Protein AF-A0A949ZQ56-F1 (afdb_monomer)

Nearest PDB structures (foldseek):
  4tsk-assembly1_A  TM=2.736E-01  e=5.461E+00  Alicyclobacillus acidocaldarius subsp. acidocaldarius DSM 446

Radius of gyration: 37.21 Å; Cα contacts (8 Å, |Δi|>4): 53; chains: 1; bounding box: 78×55×94 Å

Mean predicted aligned error: 17.86 Å

Secondary structure (DSSP, 8-state):
--HHHHHHHHHHHHHTHHHHHHHHHHHHHHHHHHHHHHHHHTT--HHHHHHHHHHHT--HHHHHHHHHHHHHHHHHHHHHHHHHHHHHHHHTHHHHHHHHHHHHHHHHHHHHHHHHHHHHHTSPPSSTTGGG-----EEETTEEEPPPHHHHHHHHHH-SSSS-----

Structure (mmCIF, N/CA/C/O backbone):
data_AF-A0A949ZQ56-F1
#
_entry.id   AF-A0A949ZQ56-F1
#
loop_
_atom_site.group_PDB
_atom_site.id
_atom_site.type_symbol
_atom_site.label_atom_id
_atom_site.label_alt_id
_atom_site.label_comp_id
_atom_site.label_asym_id
_atom_site.label_entity_id
_atom_site.label_seq_id
_atom_site.pdbx_PDB_ins_code
_atom_site.Cartn_x
_atom_site.Cartn_y
_atom_site.Cartn_z
_atom_site.occupancy
_atom_site.B_iso_or_equiv
_atom_site.auth_seq_id
_atom_site.auth_comp_id
_atom_site.auth_asym_id
_atom_site.auth_atom_id
_atom_site.pdbx_PDB_model_num
ATOM 1 N N . MET A 1 1 ? -2.355 -23.136 5.950 1.00 45.06 1 MET A N 1
ATOM 2 C CA . MET A 1 1 ? -1.895 -22.051 6.847 1.00 45.06 1 MET A CA 1
ATOM 3 C C . MET A 1 1 ? -2.039 -20.750 6.072 1.00 45.06 1 MET A C 1
ATOM 5 O O . MET A 1 1 ? -1.176 -20.422 5.277 1.00 45.06 1 MET A O 1
ATOM 9 N N . ASN A 1 2 ? -3.195 -20.084 6.191 1.00 49.88 2 ASN A N 1
ATOM 10 C CA . ASN A 1 2 ? -3.613 -19.049 5.232 1.00 49.88 2 ASN A CA 1
ATOM 11 C C . ASN A 1 2 ? -3.561 -17.668 5.900 1.00 49.88 2 ASN A C 1
ATOM 13 O O . ASN A 1 2 ? -4.572 -17.097 6.308 1.00 49.88 2 ASN A O 1
ATOM 17 N N . THR A 1 3 ? -2.344 -17.147 6.028 1.00 64.44 3 THR A N 1
ATOM 18 C CA . THR A 1 3 ? -2.003 -15.811 6.539 1.00 64.44 3 THR A CA 1
ATOM 19 C C . THR A 1 3 ? -2.817 -14.661 5.910 1.00 64.44 3 THR A C 1
ATOM 21 O O . THR A 1 3 ? -3.297 -13.817 6.673 1.00 64.44 3 THR A O 1
ATOM 24 N N . PRO A 1 4 ? -3.079 -14.622 4.580 1.00 63.38 4 PRO A N 1
ATOM 25 C CA . PRO A 1 4 ? -3.829 -13.515 3.971 1.00 63.38 4 PRO A CA 1
ATOM 26 C C . PRO A 1 4 ? -5.317 -13.515 4.347 1.00 63.38 4 PRO A C 1
ATOM 28 O O . PRO A 1 4 ? -5.883 -12.461 4.626 1.00 63.38 4 PRO A O 1
ATOM 31 N N . ALA A 1 5 ? -5.945 -14.689 4.464 1.00 65.06 5 ALA A N 1
ATOM 32 C CA . ALA A 1 5 ? -7.349 -14.797 4.867 1.00 65.06 5 ALA A CA 1
ATOM 33 C C . ALA A 1 5 ? -7.566 -14.293 6.303 1.00 65.06 5 ALA A C 1
ATOM 35 O O . ALA A 1 5 ? -8.568 -13.647 6.598 1.00 65.06 5 ALA A O 1
ATOM 36 N N . ARG A 1 6 ? -6.597 -14.531 7.198 1.00 62.72 6 ARG A N 1
ATOM 37 C CA . ARG A 1 6 ? -6.638 -14.060 8.590 1.00 62.72 6 ARG A CA 1
ATOM 38 C C . ARG A 1 6 ? -6.481 -12.540 8.683 1.00 62.72 6 ARG A C 1
ATOM 40 O O . ARG A 1 6 ? -7.131 -11.917 9.518 1.00 62.72 6 ARG A O 1
ATOM 47 N N . PHE A 1 7 ? -5.651 -11.953 7.821 1.00 63.88 7 PHE A N 1
ATOM 48 C CA . PHE A 1 7 ? -5.485 -10.504 7.711 1.00 63.88 7 PHE A CA 1
ATOM 49 C C . PHE A 1 7 ? -6.755 -9.835 7.171 1.00 63.88 7 PHE A C 1
ATOM 51 O O . PHE A 1 7 ? -7.287 -8.935 7.814 1.00 63.88 7 PHE A O 1
ATOM 58 N N . LEU A 1 8 ? -7.315 -10.347 6.071 1.00 66.75 8 LEU A N 1
ATOM 59 C CA . LEU A 1 8 ? -8.562 -9.839 5.488 1.00 66.75 8 LEU A CA 1
ATOM 60 C C . LEU A 1 8 ? -9.743 -9.942 6.458 1.00 66.75 8 LEU A C 1
ATOM 62 O O . LEU A 1 8 ? -10.531 -9.007 6.562 1.00 66.75 8 LEU A O 1
ATOM 66 N N . ARG A 1 9 ? -9.840 -11.029 7.235 1.00 65.38 9 ARG A N 1
ATOM 67 C CA . ARG A 1 9 ? -10.881 -11.175 8.264 1.00 65.38 9 ARG A CA 1
ATOM 68 C C . ARG A 1 9 ? -10.723 -10.152 9.389 1.00 65.38 9 ARG A C 1
ATOM 70 O O . ARG A 1 9 ? -11.723 -9.607 9.835 1.00 65.38 9 ARG A O 1
ATOM 77 N N . LYS A 1 10 ? -9.488 -9.861 9.817 1.00 60.12 10 LYS A N 1
ATOM 78 C CA . LYS A 1 10 ? -9.195 -8.815 10.815 1.00 60.12 10 LYS A CA 1
ATOM 79 C C . LYS A 1 10 ? -9.537 -7.417 10.295 1.00 60.12 10 LYS A C 1
ATOM 81 O O . LYS A 1 10 ? -10.134 -6.641 11.031 1.00 60.12 10 LYS A O 1
ATOM 86 N N . VAL A 1 11 ? -9.227 -7.125 9.031 1.00 63.81 11 VAL A N 1
ATOM 87 C CA . VAL A 1 11 ? -9.593 -5.859 8.368 1.00 63.81 11 VAL A CA 1
ATOM 88 C C . VAL A 1 11 ? -11.116 -5.732 8.224 1.00 63.81 11 VAL A C 1
ATOM 90 O O . VAL A 1 11 ? -11.682 -4.686 8.527 1.00 63.81 11 VAL A O 1
ATOM 93 N N . ALA A 1 12 ? -11.805 -6.809 7.839 1.00 65.19 12 ALA A N 1
ATOM 94 C CA . ALA A 1 12 ? -13.262 -6.833 7.728 1.00 65.19 12 ALA A CA 1
ATOM 95 C C . ALA A 1 12 ? -13.968 -6.715 9.092 1.00 65.19 12 ALA A C 1
ATOM 97 O O . ALA A 1 12 ? -14.998 -6.052 9.190 1.00 65.19 12 ALA A O 1
ATOM 98 N N . LEU A 1 13 ? -13.413 -7.321 10.147 1.00 60.53 13 LEU A N 1
ATOM 99 C CA . LEU A 1 13 ? -13.884 -7.163 11.528 1.00 60.53 13 LEU A CA 1
ATOM 100 C C . LEU A 1 13 ? -13.684 -5.731 12.034 1.00 60.53 13 LEU A C 1
ATOM 102 O O . LEU A 1 13 ? -14.586 -5.191 12.667 1.00 60.53 13 LEU A O 1
ATOM 106 N N . ALA A 1 14 ? -12.564 -5.087 11.691 1.00 59.53 14 ALA A N 1
ATOM 107 C CA . ALA A 1 14 ? -12.337 -3.677 12.004 1.00 59.53 14 ALA A CA 1
ATOM 108 C C . ALA A 1 14 ? -13.383 -2.765 11.332 1.00 59.53 14 ALA A C 1
ATOM 110 O O . ALA A 1 14 ? -13.896 -1.848 11.967 1.00 59.53 14 ALA A O 1
ATOM 111 N N . PHE A 1 15 ? -13.789 -3.075 10.096 1.00 57.69 15 PHE A N 1
ATOM 112 C CA . PHE A 1 15 ? -14.872 -2.369 9.395 1.00 57.69 15 PHE A CA 1
ATOM 113 C C . PHE A 1 15 ? -16.284 -2.680 9.926 1.00 57.69 15 PHE A C 1
ATOM 115 O O . PHE A 1 15 ? -17.200 -1.886 9.727 1.00 57.69 15 PHE A O 1
ATOM 122 N N . ARG A 1 16 ? -16.487 -3.811 10.616 1.00 62.06 16 ARG A N 1
ATOM 123 C CA . ARG A 1 16 ? -17.774 -4.209 11.222 1.00 62.06 16 ARG A CA 1
ATOM 124 C C . ARG A 1 16 ? -17.871 -3.899 12.716 1.00 62.06 16 ARG A C 1
ATOM 126 O O . ARG A 1 16 ? -18.799 -4.378 13.360 1.00 62.06 16 ARG A O 1
ATOM 133 N N . ARG A 1 17 ? -16.968 -3.083 13.272 1.00 62.00 17 ARG A N 1
ATOM 134 C CA . ARG A 1 17 ? -16.929 -2.762 14.709 1.00 62.00 17 ARG A CA 1
ATOM 135 C C . ARG A 1 17 ? -18.266 -2.239 15.238 1.00 62.00 17 ARG A C 1
ATOM 137 O O . ARG A 1 17 ? -18.691 -2.689 16.290 1.00 62.00 17 ARG A O 1
ATOM 144 N N . ASN A 1 18 ? -18.961 -1.377 14.493 1.00 60.88 18 ASN A N 1
ATOM 145 C CA . ASN A 1 18 ? -20.277 -0.879 14.914 1.00 60.88 18 ASN A CA 1
ATOM 146 C C . ASN A 1 18 ? -21.324 -1.995 15.025 1.00 60.88 18 ASN A C 1
ATOM 148 O O . ASN A 1 18 ? -22.098 -2.015 15.971 1.00 60.88 18 ASN A O 1
ATOM 152 N N . ARG A 1 19 ? -21.305 -2.945 14.086 1.00 65.31 19 ARG A N 1
ATOM 153 C CA . ARG A 1 19 ? -22.235 -4.075 14.075 1.00 65.31 19 ARG A CA 1
ATOM 154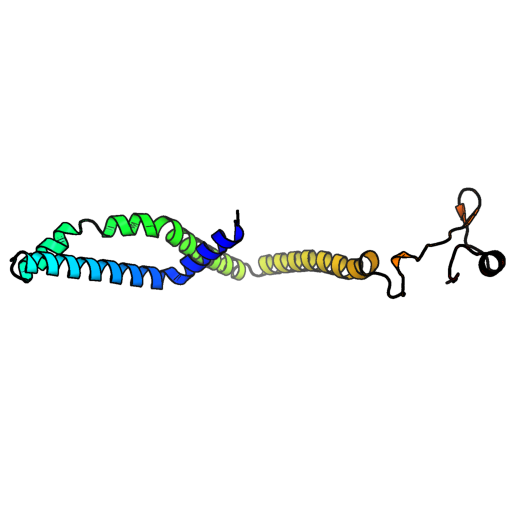 C C . ARG A 1 19 ? -21.905 -5.072 15.182 1.00 65.31 19 ARG A C 1
ATOM 156 O O . ARG A 1 19 ? -22.784 -5.468 15.913 1.00 65.31 19 ARG A O 1
ATOM 163 N N . PHE A 1 20 ? -20.623 -5.366 15.389 1.00 64.69 20 PHE A N 1
ATOM 164 C CA . PHE A 1 20 ? -20.171 -6.238 16.475 1.00 64.69 20 PHE A CA 1
ATOM 165 C C . PHE A 1 20 ? -20.459 -5.661 17.871 1.00 64.69 20 PHE A C 1
ATOM 167 O O . PHE A 1 20 ? -20.769 -6.409 18.788 1.00 64.69 20 PHE A O 1
ATOM 174 N N . GLN A 1 21 ? -20.367 -4.335 18.045 1.00 66.62 21 GLN A N 1
ATOM 175 C CA . GLN A 1 21 ? -20.766 -3.678 19.296 1.00 66.62 21 GLN A CA 1
ATOM 176 C C . GLN A 1 21 ? -22.275 -3.776 19.529 1.00 66.62 21 GLN A C 1
ATOM 178 O O . GLN A 1 21 ? -22.680 -4.046 20.652 1.00 66.62 21 GLN A O 1
ATOM 183 N N . GLN A 1 22 ? -23.077 -3.589 18.477 1.00 71.06 22 GLN A N 1
ATOM 184 C CA . GLN A 1 22 ? -24.530 -3.751 18.542 1.00 71.06 22 GLN A CA 1
ATOM 185 C C . GLN A 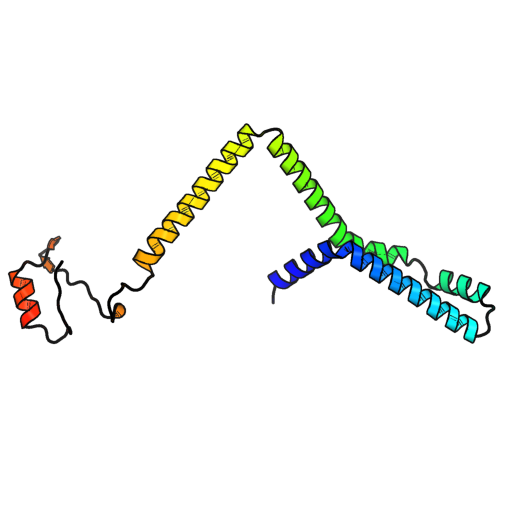1 22 ? -24.922 -5.199 18.850 1.00 71.06 22 GLN A C 1
ATOM 187 O O . GLN A 1 22 ? -25.698 -5.411 19.772 1.00 71.06 22 GLN A O 1
ATOM 192 N N . ASP A 1 23 ? -24.317 -6.170 18.162 1.00 73.00 23 ASP A N 1
ATOM 193 C CA . ASP A 1 23 ? -24.570 -7.599 18.369 1.00 73.00 23 ASP A CA 1
ATOM 194 C C . ASP A 1 23 ? -24.222 -8.019 19.817 1.00 73.00 23 ASP A C 1
ATOM 196 O O . ASP A 1 23 ? -24.990 -8.724 20.463 1.00 73.00 23 ASP A O 1
ATOM 200 N N . LEU A 1 24 ? -23.099 -7.534 20.370 1.00 71.94 24 LEU A N 1
ATOM 201 C CA . LEU A 1 24 ? -22.711 -7.782 21.768 1.00 71.94 24 LEU A CA 1
ATOM 202 C C . LEU A 1 24 ? -23.659 -7.127 22.779 1.00 71.94 24 LEU A C 1
ATOM 204 O O . LEU A 1 24 ? -23.932 -7.707 23.828 1.00 71.94 24 LEU A O 1
ATOM 208 N N . ASP A 1 25 ? -24.118 -5.904 22.507 1.00 77.50 25 ASP A N 1
ATOM 209 C CA . ASP A 1 25 ? -25.080 -5.219 23.373 1.00 77.50 25 ASP A CA 1
ATOM 210 C C . ASP A 1 25 ? -26.437 -5.933 23.374 1.00 77.50 25 ASP A C 1
ATOM 212 O O . ASP A 1 25 ? -27.038 -6.087 24.440 1.00 77.50 25 ASP A O 1
ATOM 216 N N . GLU A 1 26 ? -26.875 -6.427 22.214 1.00 81.12 26 GLU A N 1
ATOM 217 C CA . GLU A 1 26 ? -28.058 -7.280 22.075 1.00 81.12 26 GLU A CA 1
ATOM 218 C C . GLU A 1 26 ? -27.903 -8.595 22.843 1.00 81.12 26 GLU A C 1
ATOM 220 O O . GLU A 1 26 ? -28.772 -8.947 23.639 1.00 81.12 26 GLU A O 1
ATOM 225 N N . GLU A 1 27 ? -26.783 -9.298 22.674 1.00 80.69 27 GLU A N 1
ATOM 226 C CA . GLU A 1 27 ? -26.533 -10.580 23.338 1.00 80.69 27 GLU A CA 1
ATOM 227 C C . GLU A 1 27 ? -26.473 -10.430 24.867 1.00 80.69 27 GLU A C 1
ATOM 229 O O . GLU A 1 27 ? -27.061 -11.226 25.603 1.00 80.69 27 GLU A O 1
ATOM 234 N N . MET A 1 28 ? -25.842 -9.361 25.368 1.00 78.25 28 MET A N 1
ATOM 235 C CA . MET A 1 28 ? -25.825 -9.041 26.800 1.00 78.25 28 MET A CA 1
ATOM 236 C C . MET A 1 28 ? -27.210 -8.666 27.346 1.00 78.25 28 MET A C 1
ATOM 238 O O . MET A 1 28 ? -27.501 -8.953 28.509 1.00 78.25 28 MET A O 1
ATOM 242 N N . ALA A 1 29 ? -28.047 -7.990 26.554 1.00 83.50 29 ALA A N 1
ATOM 243 C CA . ALA A 1 29 ? -29.414 -7.660 26.949 1.00 83.50 29 ALA A CA 1
ATOM 244 C C . ALA A 1 29 ? -30.281 -8.924 27.039 1.00 83.50 29 ALA A C 1
ATOM 246 O O . ALA A 1 29 ? -30.938 -9.136 28.058 1.00 83.50 29 ALA A O 1
ATOM 247 N N . LEU A 1 30 ? -30.189 -9.795 26.031 1.00 83.62 30 LEU A N 1
ATOM 248 C CA . LEU A 1 30 ? -30.920 -11.058 25.965 1.00 83.62 30 LEU A CA 1
ATOM 249 C C . LEU A 1 30 ? -30.569 -11.978 27.141 1.00 83.62 30 LEU A C 1
ATOM 251 O O . LEU A 1 30 ? -31.447 -12.536 27.795 1.00 83.62 30 LEU A O 1
ATOM 255 N N . HIS A 1 31 ? -29.282 -12.087 27.468 1.00 80.19 31 HIS A N 1
ATOM 256 C CA . HIS A 1 31 ? -28.837 -12.902 28.591 1.00 80.19 31 HIS A CA 1
ATOM 257 C C . HIS A 1 31 ? -29.379 -12.416 29.945 1.00 80.19 31 HIS A C 1
ATOM 259 O O . HIS A 1 31 ? -29.719 -13.235 30.795 1.00 80.19 31 HIS A O 1
ATOM 265 N N . ARG A 1 32 ? -29.486 -11.096 30.157 1.00 81.44 32 ARG A N 1
ATOM 266 C CA . ARG A 1 32 ? -30.070 -10.542 31.392 1.00 81.44 32 ARG A CA 1
ATOM 267 C C . ARG A 1 32 ? -31.559 -10.826 31.504 1.00 81.44 32 ARG A C 1
ATOM 269 O O . ARG A 1 32 ? -32.044 -11.054 32.608 1.00 81.44 32 ARG A O 1
ATOM 276 N N . GLU A 1 33 ? -32.268 -10.774 30.384 1.00 86.31 33 GLU A N 1
ATOM 277 C CA . GLU A 1 33 ? -33.701 -11.048 30.331 1.00 86.31 33 GLU A CA 1
ATOM 278 C C . GLU A 1 33 ? -33.994 -12.521 30.627 1.00 86.31 33 GLU A C 1
ATOM 280 O O . GLU A 1 33 ? -34.852 -12.817 31.457 1.00 86.31 33 GLU A O 1
ATOM 285 N N . LEU A 1 34 ? -33.208 -13.436 30.052 1.00 85.19 34 LEU A N 1
ATOM 286 C CA . LEU A 1 34 ? -33.305 -14.869 30.333 1.00 85.19 34 LEU A CA 1
ATOM 287 C C . LEU A 1 34 ? -33.042 -15.182 31.812 1.00 85.19 34 LEU A C 1
ATOM 289 O O . LEU A 1 34 ? -33.860 -15.842 32.445 1.00 85.19 34 LEU A O 1
ATOM 293 N N . SER A 1 35 ? -31.965 -14.645 32.394 1.00 84.06 35 SER A N 1
ATOM 294 C CA . SER A 1 35 ? -31.667 -14.849 33.820 1.00 84.06 35 SER A CA 1
ATOM 295 C C . SER A 1 35 ? -32.716 -14.229 34.748 1.00 84.06 35 SER A C 1
ATOM 297 O O . SER A 1 35 ? -32.984 -14.766 35.819 1.00 84.06 35 SER A O 1
ATOM 299 N N . ALA A 1 36 ? -33.331 -13.104 34.363 1.00 86.38 36 ALA A N 1
ATOM 300 C CA . ALA A 1 36 ? -34.440 -12.532 35.123 1.00 86.38 36 ALA A CA 1
ATOM 301 C C . ALA A 1 36 ? -35.685 -13.434 35.065 1.00 86.38 36 ALA A C 1
ATOM 303 O O . ALA A 1 36 ? -36.328 -13.629 36.092 1.00 86.38 36 ALA A O 1
ATOM 304 N N . GLY A 1 37 ? -35.990 -14.017 33.902 1.00 86.12 37 GLY A N 1
ATOM 305 C CA . GLY A 1 37 ? -37.097 -14.963 33.742 1.00 86.12 37 GLY A CA 1
ATOM 306 C C . GLY A 1 37 ? -36.900 -16.265 34.524 1.00 86.12 37 GLY A C 1
ATOM 307 O O . GLY A 1 37 ? -37.852 -16.766 35.113 1.00 86.12 37 GLY A O 1
ATOM 308 N N . GLU A 1 38 ? -35.672 -16.785 34.590 1.00 85.19 38 GLU A N 1
ATOM 309 C CA . GLU A 1 38 ? -35.334 -17.950 35.423 1.00 85.19 38 GLU A CA 1
ATOM 310 C C . GLU A 1 38 ? -35.554 -17.661 36.915 1.00 85.19 38 GLU A C 1
ATOM 312 O O . GLU A 1 38 ? -36.201 -18.440 37.607 1.00 85.19 38 GLU A O 1
ATOM 317 N N . LEU A 1 39 ? -35.100 -16.503 37.401 1.00 83.75 39 LEU A N 1
ATOM 318 C CA . LEU A 1 39 ? -35.288 -16.096 38.798 1.00 83.75 39 LEU A CA 1
ATOM 319 C C . LEU A 1 39 ? -36.764 -15.845 39.148 1.00 83.75 39 LEU A C 1
ATOM 321 O O . LEU A 1 39 ? -37.187 -16.117 40.270 1.00 83.75 39 LEU A O 1
ATOM 325 N N . GLU A 1 40 ? -37.548 -15.337 38.197 1.00 88.88 40 GLU A N 1
ATOM 326 C CA . GLU A 1 40 ? -38.998 -15.184 38.344 1.00 88.88 40 GLU A CA 1
ATOM 327 C C . GLU A 1 40 ? -39.708 -16.547 38.376 1.00 88.88 40 GLU A C 1
ATOM 329 O O . GLU A 1 40 ? -40.587 -16.765 39.210 1.00 88.88 40 GLU A O 1
ATOM 334 N N . ALA A 1 41 ? -39.282 -17.498 37.536 1.00 87.00 41 ALA A N 1
ATOM 335 C CA . ALA A 1 41 ? -39.777 -18.875 37.550 1.00 87.00 41 ALA A CA 1
ATOM 336 C C . ALA A 1 41 ? -39.427 -19.614 38.856 1.00 87.00 41 ALA A C 1
ATOM 338 O O . ALA A 1 41 ? -40.232 -20.408 39.344 1.00 87.00 41 ALA A O 1
ATOM 339 N N . ASP A 1 42 ? -38.281 -19.289 39.459 1.00 86.25 42 ASP A N 1
ATOM 340 C CA . ASP A 1 42 ? -37.858 -19.761 40.783 1.00 86.25 42 ASP A CA 1
ATOM 341 C C . ASP A 1 42 ? -38.576 -19.039 41.947 1.00 86.25 42 ASP A C 1
ATOM 343 O O . ASP A 1 42 ? -38.341 -19.341 43.120 1.00 86.25 42 ASP A O 1
ATOM 347 N N . GLY A 1 43 ? -39.496 -18.117 41.639 1.00 83.50 43 GLY A N 1
ATOM 348 C CA . GLY A 1 43 ? -40.428 -17.517 42.593 1.00 83.50 43 GLY A CA 1
ATOM 349 C C . GLY A 1 43 ? -40.034 -16.141 43.131 1.00 83.50 43 GLY A C 1
ATOM 350 O O . GLY A 1 43 ? -40.681 -15.667 44.069 1.00 83.50 43 GLY A O 1
ATOM 351 N N . LEU A 1 44 ? -39.014 -15.475 42.575 1.00 87.00 44 LEU A N 1
ATOM 352 C CA . LEU A 1 44 ? -38.744 -14.070 42.905 1.00 87.00 44 LEU A CA 1
ATOM 353 C C . LEU A 1 44 ? -39.772 -13.142 42.250 1.00 87.00 44 LEU A C 1
ATOM 355 O O . LEU A 1 44 ? -40.200 -13.341 41.115 1.00 87.00 44 LEU A O 1
ATOM 359 N N . ALA A 1 45 ? -40.101 -12.050 42.941 1.00 88.12 45 ALA A N 1
ATOM 360 C CA . ALA A 1 45 ? -40.867 -10.965 42.342 1.00 88.12 45 ALA A CA 1
ATOM 361 C C . ALA A 1 45 ? -40.110 -10.375 41.136 1.00 88.12 45 ALA A C 1
ATOM 363 O O . ALA A 1 45 ? -38.898 -10.163 41.202 1.00 88.12 45 ALA A O 1
ATOM 36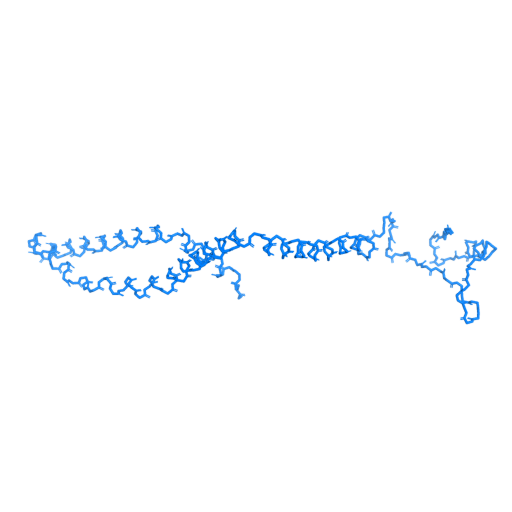4 N N . ALA A 1 46 ? -40.829 -10.053 40.057 1.00 82.88 46 ALA A N 1
ATOM 365 C CA . ALA A 1 46 ? -40.251 -9.614 38.781 1.00 82.88 46 ALA A CA 1
ATOM 366 C C . ALA A 1 46 ? -39.253 -8.440 38.900 1.00 82.88 46 ALA A C 1
ATOM 368 O O . ALA A 1 46 ? -38.266 -8.377 38.164 1.00 82.88 46 ALA A O 1
ATOM 369 N N . GLU A 1 47 ? -39.467 -7.505 39.834 1.00 83.25 47 GLU A N 1
ATOM 370 C CA . GLU A 1 47 ? -38.487 -6.442 40.095 1.00 83.25 47 GLU A CA 1
ATOM 371 C C . GLU A 1 47 ? -37.207 -6.978 40.747 1.00 83.25 47 GLU A C 1
ATOM 373 O O . GLU A 1 47 ? -36.106 -6.680 40.282 1.00 83.25 47 GLU A O 1
ATOM 378 N N . GLU A 1 48 ? -37.326 -7.807 41.785 1.00 85.00 48 GLU A N 1
ATOM 379 C CA . GLU A 1 48 ? -36.174 -8.390 42.477 1.00 85.00 48 GLU A CA 1
ATOM 380 C C . GLU A 1 48 ? -35.365 -9.316 41.567 1.00 85.00 48 GLU A C 1
ATOM 382 O O . GLU A 1 48 ? -34.134 -9.272 41.606 1.00 85.00 48 GLU A O 1
ATOM 387 N N . ALA A 1 49 ? -36.035 -10.077 40.698 1.00 84.50 49 ALA A N 1
ATOM 388 C CA . ALA A 1 49 ? -35.414 -10.936 39.696 1.00 84.50 49 ALA A CA 1
ATOM 389 C C . ALA A 1 49 ? -34.538 -10.135 38.717 1.00 84.50 49 ALA A C 1
ATOM 391 O O . ALA A 1 49 ? -33.381 -10.488 38.480 1.00 84.50 49 ALA A O 1
ATOM 392 N N . ARG A 1 50 ? -35.023 -8.985 38.226 1.00 81.75 50 ARG A N 1
ATOM 393 C CA . ARG A 1 50 ? -34.244 -8.079 37.357 1.00 81.75 50 ARG A CA 1
ATOM 394 C C . ARG A 1 50 ? -33.037 -7.483 38.077 1.00 81.75 50 ARG A C 1
ATOM 396 O O . ARG A 1 50 ? -31.937 -7.445 37.521 1.00 81.75 50 ARG A O 1
ATOM 403 N N . PHE A 1 51 ? -33.209 -7.041 39.324 1.00 80.88 51 PHE A N 1
ATOM 404 C CA . PHE A 1 51 ? -32.107 -6.511 40.134 1.00 80.88 51 PHE A CA 1
ATOM 405 C C . PHE A 1 51 ? -31.082 -7.588 40.521 1.00 80.88 51 PHE A C 1
ATOM 407 O O . PHE A 1 51 ? -29.895 -7.287 40.676 1.00 80.88 51 PHE A O 1
ATOM 414 N N . ALA A 1 52 ? -31.508 -8.836 40.710 1.00 81.88 52 ALA A N 1
ATOM 415 C CA . ALA A 1 52 ? -30.634 -9.972 40.984 1.00 81.88 52 ALA A CA 1
ATOM 416 C C . ALA A 1 52 ? -29.876 -10.422 39.723 1.00 81.88 52 ALA A C 1
ATOM 418 O O . ALA A 1 52 ? -28.654 -10.560 39.789 1.00 81.88 52 ALA A O 1
ATOM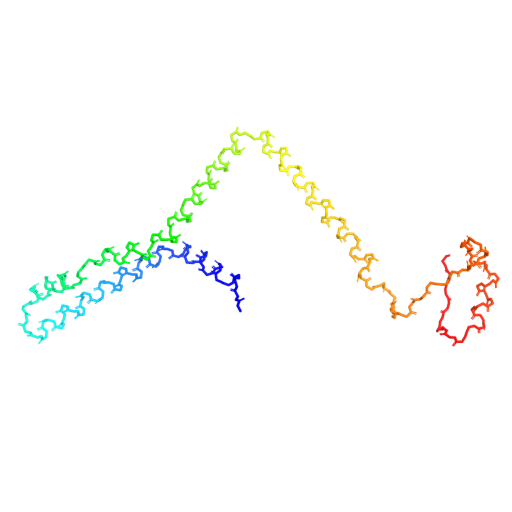 419 N N . ALA A 1 53 ? -30.542 -10.512 38.567 1.00 80.94 53 ALA A N 1
ATOM 420 C CA . ALA A 1 53 ? -29.917 -10.796 37.273 1.00 80.94 53 ALA A CA 1
ATOM 421 C C . ALA A 1 53 ? -28.857 -9.741 36.906 1.00 80.94 53 ALA A C 1
ATOM 423 O O . ALA A 1 53 ? -27.741 -10.075 36.504 1.00 80.94 53 ALA A O 1
ATOM 424 N N . ALA A 1 54 ? -29.149 -8.454 37.137 1.00 77.56 54 ALA A N 1
ATOM 425 C CA . ALA A 1 54 ? -28.190 -7.368 36.931 1.00 77.56 54 ALA A CA 1
ATOM 426 C C . ALA A 1 54 ? -26.944 -7.479 37.833 1.00 77.56 54 ALA A C 1
ATOM 428 O O . ALA A 1 54 ? -25.847 -7.109 37.412 1.00 77.56 54 ALA A O 1
ATOM 429 N N . ARG A 1 55 ? -27.099 -7.999 39.060 1.00 78.50 55 ARG A N 1
ATOM 430 C CA . ARG A 1 55 ? -25.996 -8.240 40.006 1.00 78.50 55 ARG A CA 1
ATOM 431 C C . ARG A 1 55 ? -25.189 -9.494 39.657 1.00 78.50 55 ARG A C 1
ATOM 433 O O . ARG A 1 55 ? -23.964 -9.454 39.752 1.00 78.50 55 ARG A O 1
ATOM 440 N N . GLN A 1 56 ? -25.849 -10.571 39.230 1.00 72.62 56 GLN A N 1
ATOM 441 C CA . GLN A 1 56 ? -25.211 -11.829 38.820 1.00 72.62 56 GLN A CA 1
ATOM 442 C C . GLN A 1 56 ? -24.373 -11.689 37.550 1.00 72.62 56 GLN A C 1
ATOM 444 O O . GLN A 1 56 ? -23.316 -12.307 37.455 1.00 72.62 56 GLN A O 1
ATOM 449 N N . PHE A 1 57 ? -24.798 -10.842 36.606 1.00 67.75 57 PHE A N 1
ATOM 450 C CA . PHE A 1 57 ? -24.065 -10.620 35.357 1.00 67.75 57 PHE A CA 1
ATOM 451 C C . PHE A 1 57 ? -22.643 -10.072 35.585 1.00 67.75 57 PHE A C 1
ATOM 453 O O . PHE A 1 57 ? -21.793 -10.149 34.697 1.00 67.75 57 PHE A O 1
ATOM 460 N N . GLY A 1 58 ? -22.360 -9.548 36.788 1.00 66.75 58 GLY A N 1
ATOM 461 C CA . GLY A 1 58 ? -21.026 -9.111 37.185 1.00 66.75 58 GLY A CA 1
ATOM 462 C C . GLY A 1 58 ? -20.459 -8.058 36.232 1.00 66.75 58 GLY A C 1
ATOM 463 O O . GLY A 1 58 ? -21.190 -7.425 35.474 1.00 66.75 58 GLY A O 1
ATOM 464 N N . ASN A 1 59 ? -19.147 -7.822 36.268 1.00 61.59 59 ASN A N 1
ATOM 465 C CA . ASN A 1 59 ? -18.464 -6.800 35.463 1.00 61.59 59 ASN A CA 1
ATOM 466 C C . ASN A 1 59 ? -18.455 -7.127 33.947 1.00 61.59 59 ASN A C 1
ATOM 468 O O . ASN A 1 59 ? -17.396 -7.279 33.344 1.00 61.59 59 ASN A O 1
ATOM 472 N N . ALA A 1 60 ? -19.615 -7.166 33.291 1.00 59.16 60 ALA A N 1
ATOM 473 C CA . ALA A 1 60 ? -19.756 -7.307 31.838 1.00 59.16 60 ALA A CA 1
ATOM 474 C C . ALA A 1 60 ? -18.974 -6.236 31.056 1.00 59.16 60 ALA A C 1
ATOM 476 O O . ALA A 1 60 ? -18.530 -6.458 29.932 1.00 59.16 60 ALA A O 1
ATOM 477 N N . ARG A 1 61 ? -18.714 -5.085 31.690 1.00 56.19 61 ARG A N 1
ATOM 478 C CA . ARG A 1 61 ? -17.830 -4.038 31.161 1.00 56.19 61 ARG A CA 1
ATO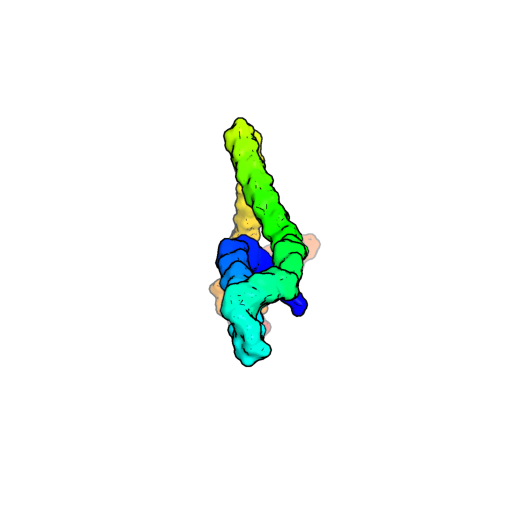M 479 C C . ARG A 1 61 ? -16.377 -4.506 30.980 1.00 56.19 61 ARG A C 1
ATOM 481 O O . ARG A 1 61 ? -15.738 -4.114 30.014 1.00 56.19 61 ARG A O 1
ATOM 488 N N . ARG A 1 62 ? -15.883 -5.377 31.864 1.00 54.81 62 ARG A N 1
ATOM 489 C CA . ARG A 1 62 ? -14.483 -5.826 31.898 1.00 54.81 62 ARG A CA 1
ATOM 490 C C . ARG A 1 62 ? -14.176 -6.864 30.812 1.00 54.81 62 ARG A C 1
ATOM 492 O O . ARG A 1 62 ? -13.118 -6.808 30.201 1.00 54.81 62 ARG A O 1
ATOM 499 N N . LEU A 1 63 ? -15.132 -7.746 30.506 1.00 53.53 63 LEU A N 1
ATOM 500 C CA . LEU A 1 63 ? -15.021 -8.702 29.392 1.00 53.53 63 LEU A CA 1
ATOM 501 C C . LEU A 1 63 ? -15.086 -7.995 28.017 1.00 53.53 63 LEU A C 1
ATOM 503 O O . LEU A 1 63 ? -14.468 -8.433 27.043 1.00 53.53 63 LEU A O 1
ATOM 507 N N . ARG A 1 64 ? -15.802 -6.860 27.962 1.00 56.78 64 ARG A N 1
ATOM 508 C CA . ARG A 1 64 ? -15.903 -5.971 26.795 1.00 56.78 64 ARG A CA 1
ATOM 509 C C . ARG A 1 64 ? -14.608 -5.188 26.544 1.00 56.78 64 ARG A C 1
ATOM 511 O O . ARG A 1 64 ? -14.186 -5.115 25.392 1.00 56.78 64 ARG A O 1
ATOM 518 N N . GLU A 1 65 ? -13.969 -4.661 27.590 1.00 56.47 65 GLU A N 1
ATOM 519 C CA . GLU A 1 65 ? -12.644 -4.010 27.511 1.00 56.47 65 GLU A CA 1
ATOM 520 C C . GLU A 1 65 ? -11.582 -4.979 26.972 1.00 56.47 65 GLU A C 1
ATOM 522 O O . GLU A 1 65 ? -10.914 -4.688 25.981 1.00 56.47 65 GLU A O 1
ATOM 527 N N . GLU A 1 66 ? -11.507 -6.190 27.530 1.00 58.22 66 GLU A N 1
ATOM 528 C CA . GLU A 1 66 ? -10.450 -7.154 27.196 1.00 58.22 66 GLU A CA 1
ATOM 529 C C . GLU A 1 66 ? -10.513 -7.657 25.737 1.00 58.22 66 GLU A C 1
ATOM 531 O O . GLU A 1 66 ? -9.484 -7.945 25.121 1.00 58.22 66 GLU A O 1
ATOM 536 N N . SER A 1 67 ? -11.712 -7.703 25.142 1.00 54.53 67 SER A N 1
ATOM 537 C CA . SER A 1 67 ? -11.925 -8.225 23.781 1.00 54.53 67 SER A CA 1
ATOM 538 C C . SER A 1 67 ? -11.865 -7.157 22.681 1.00 54.53 67 SER A C 1
ATOM 540 O O . SER A 1 67 ? -11.501 -7.451 21.539 1.00 54.53 67 SER A O 1
ATOM 542 N N . VAL A 1 68 ? -12.228 -5.910 22.989 1.00 55.84 68 VAL A N 1
ATOM 543 C CA . VAL A 1 68 ? -12.364 -4.830 21.995 1.00 55.84 68 VAL A CA 1
ATOM 544 C C . VAL A 1 68 ? -11.083 -3.997 21.877 1.00 55.84 68 VAL A C 1
ATOM 546 O O . VAL A 1 68 ? -10.783 -3.490 20.786 1.00 55.84 68 VAL A O 1
ATOM 549 N N . ASP A 1 69 ? -10.290 -3.904 22.946 1.00 55.09 69 ASP A N 1
ATOM 550 C CA . ASP A 1 69 ? -9.154 -2.980 23.008 1.00 55.09 69 ASP A CA 1
ATOM 551 C C . ASP A 1 69 ? -7.986 -3.359 22.091 1.00 55.09 69 ASP A C 1
ATOM 553 O O . ASP A 1 69 ? -7.305 -2.483 21.556 1.00 55.09 69 ASP A O 1
ATOM 557 N N . ILE A 1 70 ? -7.772 -4.644 21.799 1.00 56.00 70 ILE A N 1
ATOM 558 C CA . ILE A 1 70 ? -6.556 -5.067 21.081 1.00 56.00 70 ILE A CA 1
ATOM 559 C C . ILE A 1 70 ? -6.622 -4.775 19.569 1.00 56.00 70 ILE A C 1
ATOM 561 O O . ILE A 1 70 ? -5.599 -4.487 18.938 1.00 56.00 70 ILE A O 1
ATOM 565 N N . VAL A 1 71 ? -7.808 -4.848 18.957 1.00 57.56 71 VAL A N 1
ATOM 566 C CA . VAL A 1 71 ? -7.967 -4.701 17.495 1.00 57.56 71 VAL A CA 1
ATOM 567 C C . VAL A 1 71 ? -8.535 -3.336 17.121 1.00 57.56 71 VAL A C 1
ATOM 569 O O . VAL A 1 71 ? -8.086 -2.734 16.146 1.00 57.56 71 VAL A O 1
ATOM 572 N N . GLY A 1 72 ? -9.482 -2.826 17.910 1.00 59.66 72 GLY A N 1
ATOM 573 C CA . GLY A 1 72 ? -10.143 -1.556 17.639 1.00 59.66 72 GLY A CA 1
ATOM 574 C C . GLY A 1 72 ? -9.221 -0.346 17.808 1.00 59.66 72 GLY A C 1
ATOM 575 O O . GLY A 1 72 ? -9.164 0.513 16.931 1.00 59.66 72 GLY A O 1
ATOM 576 N N . PHE A 1 73 ? -8.448 -0.299 18.896 1.00 58.91 73 PHE A N 1
ATOM 577 C CA . PHE A 1 73 ? -7.551 0.824 19.198 1.00 58.91 73 PHE A CA 1
ATOM 578 C C . PHE A 1 73 ? -6.495 1.045 18.102 1.00 58.91 73 PHE A C 1
ATOM 580 O O . PHE A 1 73 ? -6.199 2.174 17.714 1.00 58.91 73 PHE A O 1
ATOM 587 N N . ARG A 1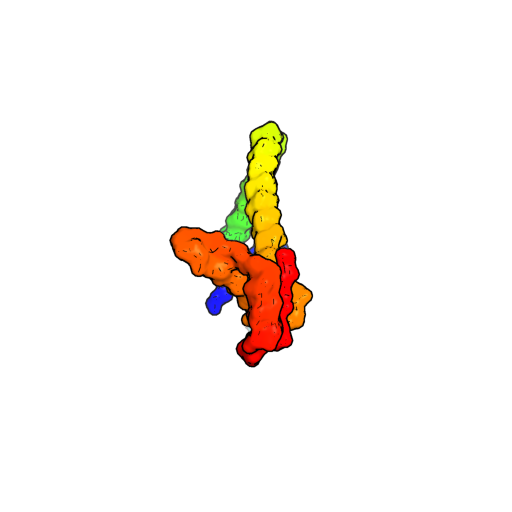 74 ? -5.965 -0.043 17.530 1.00 64.81 74 ARG A N 1
ATOM 588 C CA . ARG A 1 74 ? -4.901 0.020 16.516 1.00 64.81 74 ARG A CA 1
ATOM 589 C C . ARG A 1 74 ? -5.375 0.543 15.162 1.00 64.81 74 ARG A C 1
ATOM 591 O O . ARG A 1 74 ? -4.597 1.200 14.479 1.00 64.81 74 ARG A O 1
ATOM 598 N N . PHE A 1 75 ? -6.612 0.250 14.762 1.00 69.69 75 PHE A N 1
ATOM 599 C CA . PHE A 1 75 ? -7.130 0.693 13.465 1.00 69.69 75 PHE A CA 1
ATOM 600 C C . PHE A 1 75 ? -7.591 2.152 13.495 1.00 69.69 75 PHE A C 1
ATOM 602 O O . PHE A 1 75 ? -7.292 2.892 12.562 1.00 69.69 75 PHE A O 1
ATOM 609 N N . GLU A 1 76 ? -8.242 2.585 14.580 1.00 71.00 76 GLU A N 1
ATOM 610 C CA . GLU A 1 76 ? -8.574 4.000 14.796 1.00 71.00 76 GLU A CA 1
ATOM 611 C C . GLU A 1 76 ? -7.305 4.862 14.770 1.00 71.00 76 GLU A C 1
ATOM 613 O O . GLU A 1 76 ? -7.247 5.857 14.047 1.00 71.00 76 GLU A O 1
ATOM 618 N N . THR A 1 77 ? -6.261 4.413 15.477 1.00 77.94 77 THR A N 1
ATOM 619 C CA . THR A 1 77 ? -4.956 5.086 15.505 1.00 77.94 77 THR A CA 1
ATOM 620 C C . THR A 1 77 ? -4.329 5.116 14.111 1.00 77.94 77 THR A C 1
ATOM 622 O O . THR A 1 77 ? -3.966 6.181 13.631 1.00 77.94 77 THR A O 1
ATOM 625 N N . ALA A 1 78 ? -4.305 3.989 13.388 1.00 82.69 78 ALA A N 1
ATOM 626 C CA . ALA A 1 78 ? -3.758 3.939 12.030 1.00 82.69 78 ALA A CA 1
ATOM 627 C C . ALA A 1 78 ? -4.520 4.838 11.037 1.00 82.69 78 ALA A C 1
ATOM 629 O O . ALA A 1 78 ? -3.913 5.469 10.173 1.00 82.69 78 ALA A O 1
ATOM 630 N N . MET A 1 79 ? -5.849 4.922 11.146 1.00 84.19 79 MET A N 1
ATOM 631 C CA . MET A 1 79 ? -6.664 5.809 10.312 1.00 84.19 79 MET A CA 1
ATOM 632 C C . MET A 1 79 ? -6.417 7.283 10.656 1.00 84.19 79 MET A C 1
ATOM 634 O O . MET A 1 79 ? -6.375 8.135 9.764 1.00 84.19 79 MET A O 1
ATOM 638 N N . GLN A 1 80 ? -6.245 7.594 11.940 1.00 85.25 80 GLN A N 1
ATOM 639 C CA . GLN A 1 80 ? -5.912 8.933 12.408 1.00 85.25 80 GLN A CA 1
ATOM 640 C C . GLN A 1 80 ? -4.511 9.351 11.945 1.00 85.25 80 GLN A C 1
ATOM 642 O O . GLN A 1 80 ? -4.363 10.449 11.405 1.00 85.25 80 GLN A O 1
ATOM 647 N N . ASP A 1 81 ? -3.532 8.452 12.036 1.00 88.88 81 ASP A N 1
ATOM 648 C CA . ASP A 1 81 ? -2.172 8.644 11.532 1.00 88.88 81 ASP A CA 1
ATOM 649 C C . ASP A 1 81 ? -2.166 8.839 10.014 1.00 88.88 81 ASP A C 1
ATOM 651 O O . ASP A 1 81 ? -1.505 9.743 9.508 1.00 88.88 81 ASP A O 1
ATOM 655 N N . LEU A 1 82 ? -2.963 8.065 9.268 1.00 87.94 82 LEU A N 1
ATOM 656 C CA . LEU A 1 82 ? -3.081 8.212 7.816 1.00 87.94 82 LEU A CA 1
ATOM 657 C C . LEU A 1 82 ? -3.684 9.569 7.429 1.00 87.94 82 LEU A C 1
ATOM 659 O O . LEU A 1 82 ? -3.185 10.237 6.522 1.00 87.94 82 LEU A O 1
ATOM 663 N N . ARG A 1 83 ? -4.742 10.011 8.122 1.00 88.50 83 ARG A N 1
ATOM 664 C CA . ARG A 1 83 ? -5.336 11.344 7.917 1.00 88.50 83 ARG A CA 1
ATOM 665 C C . ARG A 1 83 ? -4.346 12.452 8.255 1.00 88.50 83 ARG A C 1
ATOM 667 O O . ARG A 1 83 ? -4.280 13.449 7.534 1.00 88.50 83 ARG A O 1
ATOM 674 N N . TYR A 1 84 ? -3.583 12.277 9.329 1.00 87.50 84 TYR A N 1
ATOM 675 C CA . TYR A 1 84 ? -2.555 13.219 9.742 1.00 87.50 84 TYR A CA 1
ATOM 676 C C . TYR A 1 84 ? -1.428 13.305 8.704 1.00 87.50 84 TYR A C 1
ATOM 678 O O . TYR A 1 84 ? -1.122 14.397 8.225 1.00 87.50 84 TYR A O 1
ATOM 686 N N . ALA A 1 85 ? -0.900 12.165 8.255 1.00 87.38 85 ALA A N 1
ATOM 687 C CA . ALA A 1 85 ? 0.112 12.084 7.206 1.00 87.38 85 ALA A CA 1
ATOM 688 C C . ALA A 1 85 ? -0.380 12.697 5.884 1.00 87.38 85 ALA A C 1
ATOM 690 O O . ALA A 1 85 ? 0.329 13.487 5.263 1.00 87.38 85 ALA A O 1
ATOM 691 N N . ALA A 1 86 ? -1.624 12.421 5.477 1.00 87.06 86 ALA A N 1
ATOM 692 C CA . ALA A 1 86 ? -2.225 13.019 4.284 1.00 87.06 86 ALA A CA 1
ATOM 693 C C . ALA A 1 86 ? -2.364 14.546 4.402 1.00 87.06 86 ALA A C 1
ATOM 695 O O . ALA A 1 86 ? -2.110 15.277 3.441 1.00 87.06 86 ALA A O 1
ATOM 696 N N . ARG A 1 87 ? -2.733 15.055 5.584 1.00 89.12 87 ARG A N 1
ATOM 697 C CA . ARG A 1 87 ? -2.778 16.499 5.848 1.00 89.12 87 ARG A CA 1
ATOM 698 C C . ARG A 1 87 ? -1.382 17.118 5.778 1.00 89.12 87 ARG A C 1
ATOM 700 O O . ARG A 1 87 ? -1.233 18.187 5.193 1.00 89.12 87 ARG A O 1
ATOM 707 N N . GLN A 1 88 ? -0.373 16.439 6.311 1.00 87.06 88 GLN A N 1
ATOM 708 C CA . GLN A 1 88 ? 1.015 16.894 6.288 1.00 87.06 88 GLN A CA 1
ATOM 709 C C . GLN A 1 88 ? 1.605 16.900 4.868 1.00 87.06 88 GLN A C 1
ATOM 711 O O . GLN A 1 88 ? 2.275 17.858 4.482 1.00 87.06 88 GLN A O 1
ATOM 716 N N . LEU A 1 89 ? 1.277 15.893 4.052 1.00 86.00 89 LEU A N 1
ATOM 717 C CA . LEU A 1 89 ? 1.612 15.846 2.624 1.00 86.00 89 LEU A CA 1
ATOM 718 C C . LEU A 1 89 ? 0.967 17.002 1.849 1.00 86.00 89 LEU A C 1
ATOM 720 O O . LEU A 1 89 ? 1.622 17.623 1.016 1.00 86.00 89 LEU A O 1
ATOM 724 N N . ARG A 1 90 ? -0.294 17.342 2.151 1.00 85.75 90 ARG A N 1
ATOM 725 C CA . ARG A 1 90 ? -0.971 18.510 1.557 1.00 85.75 90 ARG A CA 1
ATOM 726 C C . ARG A 1 90 ? -0.370 19.837 2.012 1.00 85.75 90 ARG A C 1
ATOM 728 O O . ARG A 1 90 ? -0.363 20.783 1.233 1.00 85.75 90 ARG A O 1
ATOM 735 N N . GLN A 1 91 ? 0.119 19.915 3.248 1.00 87.19 91 GLN A N 1
ATOM 736 C CA . GLN A 1 91 ? 0.771 21.116 3.770 1.00 87.19 91 GLN A CA 1
ATOM 737 C C . GLN A 1 91 ? 2.131 21.363 3.097 1.00 87.19 91 GLN A C 1
ATOM 739 O O . GLN A 1 91 ? 2.472 22.509 2.833 1.00 87.19 91 GLN A O 1
ATOM 744 N N . ASN A 1 92 ? 2.861 20.297 2.748 1.00 85.00 92 ASN A N 1
ATOM 745 C CA . ASN A 1 92 ? 4.140 20.350 2.030 1.00 85.00 92 ASN A CA 1
ATOM 746 C C . ASN A 1 92 ? 4.021 19.792 0.601 1.00 85.00 92 ASN A C 1
ATOM 748 O O . ASN A 1 92 ? 4.771 18.900 0.192 1.00 85.00 92 ASN A O 1
ATOM 752 N N . ALA A 1 93 ? 3.074 20.333 -0.172 1.00 82.38 93 ALA A N 1
ATOM 753 C CA . ALA A 1 93 ? 2.708 19.813 -1.490 1.00 82.38 93 ALA A CA 1
ATOM 754 C C . ALA A 1 93 ? 3.878 19.738 -2.494 1.00 82.38 93 ALA A C 1
ATOM 756 O O . ALA A 1 93 ? 3.897 18.835 -3.327 1.00 82.38 93 ALA A O 1
ATOM 757 N N . GLY A 1 94 ? 4.874 20.629 -2.412 1.00 88.19 94 GLY A N 1
ATOM 758 C CA . GLY A 1 94 ? 6.034 20.616 -3.316 1.00 88.19 94 GLY A CA 1
ATOM 759 C C . GLY A 1 94 ? 6.896 19.355 -3.178 1.00 88.19 94 GLY A C 1
ATOM 760 O O . GLY A 1 94 ? 7.159 18.671 -4.165 1.00 88.19 94 GLY A O 1
ATOM 761 N N . PHE A 1 95 ? 7.268 18.998 -1.944 1.00 88.75 95 PHE A N 1
ATOM 762 C CA . PHE A 1 95 ? 8.025 17.774 -1.662 1.00 88.75 95 PHE A CA 1
ATOM 763 C C . PHE A 1 95 ? 7.208 16.521 -1.990 1.00 88.75 95 PHE A C 1
ATOM 765 O O . PHE A 1 95 ? 7.710 15.609 -2.645 1.00 88.75 95 PHE A O 1
ATOM 772 N N . ALA A 1 96 ? 5.933 16.500 -1.587 1.00 90.56 96 ALA A N 1
ATOM 773 C CA . ALA A 1 96 ? 5.041 15.377 -1.858 1.00 90.56 96 ALA A CA 1
ATOM 774 C C . ALA A 1 96 ? 4.902 15.117 -3.365 1.00 90.56 96 ALA A C 1
ATOM 776 O O . ALA A 1 96 ? 5.002 13.976 -3.802 1.00 90.56 96 ALA A O 1
ATOM 777 N N . THR A 1 97 ? 4.736 16.171 -4.168 1.00 90.50 97 THR A N 1
ATOM 778 C CA . THR A 1 97 ? 4.608 16.049 -5.627 1.00 90.50 97 THR A CA 1
ATOM 779 C C . THR A 1 97 ? 5.886 15.497 -6.251 1.00 90.50 97 THR A C 1
ATOM 781 O O . THR A 1 97 ? 5.814 14.558 -7.038 1.00 90.50 97 THR A O 1
ATOM 784 N N . ALA A 1 98 ? 7.058 16.016 -5.868 1.00 94.62 98 ALA A N 1
ATOM 785 C CA . ALA A 1 98 ? 8.335 15.504 -6.364 1.00 94.62 98 ALA A CA 1
ATOM 786 C C . ALA A 1 98 ? 8.527 14.018 -6.011 1.00 94.62 98 ALA A C 1
ATOM 788 O O . ALA A 1 98 ? 8.855 13.212 -6.881 1.00 94.62 98 ALA A O 1
ATOM 789 N N . ALA A 1 99 ? 8.251 13.638 -4.760 1.00 93.69 99 ALA A N 1
ATOM 790 C CA . ALA A 1 99 ? 8.331 12.251 -4.312 1.00 93.69 99 ALA A CA 1
ATOM 791 C C . ALA A 1 99 ? 7.362 11.335 -5.082 1.00 93.69 99 ALA A C 1
ATOM 793 O O . ALA A 1 99 ? 7.755 10.255 -5.520 1.00 93.69 99 ALA A O 1
ATOM 794 N N . ILE A 1 100 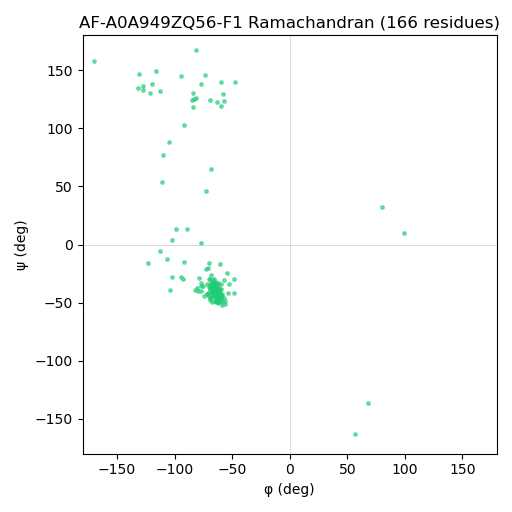? 6.117 11.777 -5.297 1.00 94.69 100 ILE A N 1
ATOM 795 C CA . ILE A 1 100 ? 5.109 11.038 -6.070 1.00 94.69 100 ILE A CA 1
ATOM 796 C C . ILE A 1 100 ? 5.564 10.847 -7.518 1.00 94.69 100 ILE A C 1
ATOM 798 O O . ILE A 1 100 ? 5.444 9.742 -8.035 1.00 94.69 100 ILE A O 1
ATOM 802 N N . VAL A 1 101 ? 6.109 11.880 -8.167 1.00 96.50 101 VAL A N 1
ATOM 803 C CA . VAL A 1 101 ? 6.600 11.785 -9.551 1.00 96.50 101 VAL A CA 1
ATOM 804 C C . VAL A 1 101 ? 7.746 10.784 -9.655 1.00 96.50 101 VAL A C 1
ATOM 806 O O . VAL A 1 101 ? 7.722 9.926 -10.531 1.00 96.50 101 VAL A O 1
ATOM 809 N N . VAL A 1 102 ? 8.720 10.838 -8.744 1.00 97.06 102 VAL A N 1
ATOM 810 C CA . VAL A 1 102 ? 9.846 9.891 -8.734 1.00 97.06 102 VAL A CA 1
ATOM 811 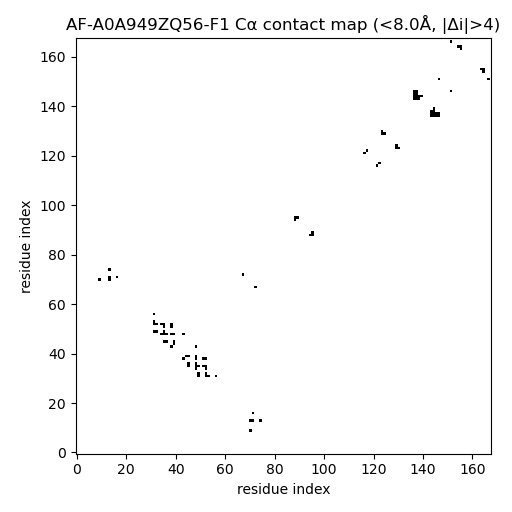C C . VAL A 1 102 ? 9.359 8.456 -8.524 1.00 97.06 102 VAL A C 1
ATOM 813 O O . VAL A 1 102 ? 9.773 7.556 -9.253 1.00 97.06 102 VAL A O 1
ATOM 816 N N . LEU A 1 103 ? 8.444 8.239 -7.574 1.00 95.88 103 LEU A N 1
ATOM 817 C CA . LEU A 1 103 ? 7.846 6.924 -7.332 1.00 95.88 103 LEU A CA 1
ATOM 818 C C . LEU A 1 103 ? 7.061 6.425 -8.549 1.00 95.88 103 LEU A C 1
ATOM 820 O O . LEU A 1 103 ? 7.224 5.276 -8.952 1.00 95.88 103 LEU A O 1
ATOM 824 N N . ALA A 1 104 ? 6.244 7.285 -9.156 1.00 96.31 104 ALA A N 1
ATOM 825 C CA . ALA A 1 104 ? 5.461 6.952 -10.340 1.00 96.31 104 ALA A CA 1
ATOM 826 C C . ALA A 1 104 ? 6.362 6.590 -11.526 1.00 96.31 104 ALA A C 1
ATOM 828 O O . ALA A 1 104 ? 6.099 5.602 -12.207 1.00 96.31 104 ALA A O 1
ATOM 829 N N . LEU A 1 105 ? 7.446 7.341 -11.741 1.00 96.62 105 LEU A N 1
ATOM 830 C CA . LEU A 1 105 ? 8.427 7.048 -12.782 1.00 96.62 105 LEU A CA 1
ATOM 831 C C . LEU A 1 105 ? 9.162 5.735 -12.517 1.00 96.62 105 LEU A C 1
ATOM 833 O O . LEU A 1 105 ? 9.299 4.942 -13.439 1.00 96.62 105 LEU A O 1
ATOM 837 N N . GLY A 1 106 ? 9.594 5.467 -11.283 1.00 96.31 106 GLY A N 1
ATOM 838 C CA . GLY A 1 106 ? 10.259 4.208 -10.940 1.00 96.31 106 GLY A CA 1
ATOM 839 C C . GLY A 1 106 ? 9.351 2.995 -11.159 1.00 96.31 106 GLY A C 1
ATOM 840 O O . GLY A 1 106 ? 9.718 2.061 -11.869 1.00 96.31 106 GLY A O 1
ATOM 841 N N . ILE A 1 107 ? 8.131 3.042 -10.615 1.00 96.31 107 ILE A N 1
ATOM 842 C CA . ILE A 1 107 ? 7.136 1.971 -10.769 1.00 96.31 107 ILE A CA 1
ATOM 843 C C . ILE A 1 107 ? 6.756 1.806 -12.244 1.00 96.31 107 ILE A C 1
ATOM 845 O O . ILE A 1 107 ? 6.729 0.686 -12.755 1.00 96.31 107 ILE A O 1
ATOM 849 N N . GLY A 1 108 ? 6.492 2.912 -12.942 1.00 94.12 108 GLY A N 1
ATOM 850 C CA . GLY A 1 108 ? 6.120 2.921 -14.352 1.00 94.12 108 GLY A CA 1
ATOM 851 C C . GLY A 1 108 ? 7.230 2.395 -15.254 1.00 94.12 108 GLY A C 1
ATOM 852 O O . GLY A 1 108 ? 6.950 1.583 -16.126 1.00 94.12 108 GLY A O 1
ATOM 853 N N . ALA A 1 109 ? 8.485 2.776 -15.013 1.00 95.62 109 ALA A N 1
ATOM 854 C CA . ALA A 1 109 ? 9.632 2.305 -15.783 1.00 95.62 109 ALA A CA 1
ATOM 855 C C . ALA A 1 109 ? 9.845 0.800 -15.606 1.00 95.62 109 ALA A C 1
ATOM 857 O O . ALA A 1 109 ? 9.947 0.080 -16.597 1.00 95.62 109 ALA A O 1
ATOM 858 N N . THR A 1 110 ? 9.849 0.300 -14.365 1.00 93.88 110 THR A N 1
ATOM 859 C CA . THR A 1 110 ? 9.956 -1.144 -14.116 1.00 93.88 110 THR A CA 1
ATOM 860 C C . THR A 1 110 ? 8.793 -1.894 -14.764 1.00 93.88 110 THR A C 1
ATOM 862 O O . THR A 1 110 ? 9.015 -2.877 -15.466 1.00 93.88 110 THR A O 1
ATOM 865 N N . THR A 1 111 ? 7.563 -1.400 -14.606 1.00 93.56 111 THR A N 1
ATOM 866 C CA . THR A 1 111 ? 6.371 -2.013 -15.213 1.00 93.56 111 THR A CA 1
ATOM 867 C C . THR A 1 111 ? 6.443 -2.003 -16.740 1.00 93.56 111 THR A C 1
ATOM 869 O O . THR A 1 111 ? 6.130 -3.012 -17.361 1.00 93.56 111 THR A O 1
ATOM 872 N N . ALA A 1 112 ? 6.891 -0.907 -17.356 1.00 92.12 112 ALA A N 1
ATOM 873 C CA . ALA A 1 112 ? 7.020 -0.778 -18.805 1.00 92.12 112 ALA A CA 1
ATOM 874 C C . ALA A 1 112 ? 8.080 -1.727 -19.368 1.00 92.12 112 ALA A C 1
ATOM 876 O O . ALA A 1 112 ? 7.823 -2.393 -20.367 1.00 92.12 112 ALA A O 1
ATOM 877 N N . ILE A 1 113 ? 9.236 -1.844 -18.703 1.00 90.50 113 ILE A N 1
ATOM 878 C CA . ILE A 1 113 ? 10.279 -2.801 -19.088 1.00 90.50 113 ILE A CA 1
ATOM 879 C C . ILE A 1 113 ? 9.716 -4.220 -19.044 1.00 90.50 113 ILE A C 1
ATOM 881 O O . ILE A 1 113 ? 9.794 -4.926 -20.042 1.00 90.50 113 ILE A O 1
ATOM 885 N N . PHE A 1 114 ? 9.097 -4.633 -17.934 1.00 84.75 114 PHE A N 1
ATOM 886 C CA . PHE A 1 114 ? 8.512 -5.972 -17.839 1.00 84.75 114 PHE A CA 1
ATOM 887 C C . PHE A 1 114 ? 7.386 -6.187 -18.852 1.00 84.75 114 PHE A C 1
ATOM 889 O O . PHE A 1 114 ? 7.334 -7.237 -19.480 1.00 84.75 114 PHE A O 1
ATOM 896 N N . SER A 1 115 ? 6.523 -5.196 -19.066 1.00 84.12 115 SER A N 1
ATOM 897 C CA . SER A 1 115 ? 5.427 -5.292 -20.031 1.00 84.12 115 SER A CA 1
ATOM 898 C C . SER A 1 115 ? 5.913 -5.369 -21.479 1.00 84.12 115 SER A C 1
ATOM 900 O O . SER A 1 115 ? 5.236 -5.987 -22.291 1.00 84.12 115 SER A O 1
ATOM 902 N N . ALA A 1 116 ? 7.050 -4.753 -21.810 1.00 83.88 116 ALA A N 1
ATOM 903 C CA . ALA A 1 116 ? 7.651 -4.822 -23.140 1.00 83.88 116 ALA A CA 1
ATOM 904 C C . ALA A 1 116 ? 8.471 -6.104 -23.337 1.00 83.88 116 ALA A C 1
ATOM 906 O O . ALA A 1 116 ? 8.439 -6.707 -24.404 1.00 83.88 116 ALA A O 1
ATOM 907 N N . VAL A 1 117 ? 9.195 -6.540 -22.305 1.00 80.88 117 VAL A N 1
ATOM 908 C CA . VAL A 1 117 ? 10.060 -7.724 -22.354 1.00 80.88 117 VAL A CA 1
ATOM 909 C C . VAL A 1 117 ? 9.251 -9.019 -22.303 1.00 80.88 117 VAL A C 1
ATOM 911 O O . VAL A 1 117 ? 9.620 -9.984 -22.964 1.00 80.88 117 VAL A O 1
ATOM 914 N N . ASN A 1 118 ? 8.145 -9.058 -21.557 1.00 73.69 118 ASN A N 1
ATOM 915 C CA . ASN A 1 118 ? 7.325 -10.259 -21.416 1.00 73.69 118 ASN A CA 1
ATOM 916 C C . ASN A 1 118 ? 6.827 -10.847 -22.756 1.00 73.69 118 ASN A C 1
ATOM 918 O O . ASN A 1 118 ? 7.043 -12.037 -22.968 1.00 73.69 118 ASN A O 1
ATOM 922 N N . PRO A 1 119 ? 6.254 -10.067 -23.695 1.00 69.69 119 PRO A N 1
ATOM 923 C CA . PRO A 1 119 ? 5.862 -10.594 -25.003 1.00 69.69 119 PRO A CA 1
ATOM 924 C C . PRO A 1 119 ? 7.057 -10.980 -25.889 1.00 69.69 119 PRO A C 1
ATOM 926 O O . PRO A 1 119 ? 6.936 -11.847 -26.742 1.00 69.69 119 PRO A O 1
ATOM 929 N N . ILE A 1 120 ? 8.228 -10.368 -25.687 1.00 66.69 120 ILE A N 1
ATOM 930 C CA . ILE A 1 120 ? 9.423 -10.651 -26.499 1.00 66.69 120 ILE A CA 1
ATOM 931 C C . ILE A 1 120 ? 10.136 -11.926 -26.028 1.00 66.69 120 ILE A C 1
ATOM 933 O O . ILE A 1 120 ? 10.667 -12.668 -26.850 1.00 66.69 120 ILE A O 1
ATOM 937 N N . LEU A 1 121 ? 10.183 -12.174 -24.715 1.00 62.22 121 LEU A N 1
ATOM 938 C CA . LEU A 1 121 ? 10.930 -13.295 -24.135 1.00 62.22 121 LEU A CA 1
ATOM 939 C C . LEU A 1 121 ? 10.063 -14.490 -23.726 1.00 62.22 121 LEU A C 1
ATOM 941 O O . LEU A 1 121 ? 10.580 -15.603 -23.684 1.00 62.22 121 LEU A O 1
ATOM 945 N N . PHE A 1 122 ? 8.790 -14.280 -23.380 1.00 62.31 122 PHE A N 1
ATOM 946 C CA . PHE A 1 122 ? 7.959 -15.309 -22.739 1.00 62.31 122 PHE A CA 1
ATOM 947 C C . PHE A 1 122 ? 6.665 -15.639 -23.481 1.00 62.31 122 PHE A C 1
ATOM 949 O O . PHE A 1 122 ? 6.067 -16.679 -23.198 1.00 62.31 122 PHE A O 1
ATOM 956 N N . GLU A 1 123 ? 6.220 -14.808 -24.421 1.00 60.28 123 GLU A N 1
ATOM 957 C CA . GLU A 1 123 ? 5.123 -15.185 -25.307 1.00 60.28 123 GLU A CA 1
ATOM 958 C C . GLU A 1 123 ? 5.696 -16.058 -26.434 1.00 60.28 123 GLU A C 1
ATOM 960 O O . GLU A 1 123 ? 6.693 -15.677 -27.057 1.00 60.28 123 GLU A O 1
ATOM 965 N N . PRO A 1 124 ? 5.157 -17.272 -26.661 1.00 58.84 124 PRO A N 1
ATOM 966 C CA . PRO A 1 124 ? 5.652 -18.130 -27.726 1.00 58.84 124 PRO A CA 1
ATOM 967 C C . PRO A 1 124 ? 5.523 -17.364 -29.040 1.00 58.84 124 PRO A C 1
ATOM 969 O O . PRO A 1 124 ? 4.459 -16.807 -29.317 1.00 58.84 124 PRO A O 1
ATOM 972 N N . LEU A 1 125 ? 6.609 -17.314 -29.825 1.00 59.47 125 LEU A N 1
ATOM 973 C CA . LEU A 1 125 ? 6.597 -16.626 -31.114 1.00 59.47 125 LEU A CA 1
ATOM 974 C C . LEU A 1 125 ? 5.341 -17.060 -31.893 1.00 59.47 125 LEU A C 1
ATOM 976 O O . LEU A 1 125 ? 5.006 -18.247 -31.843 1.00 59.47 125 LEU A O 1
ATOM 980 N N . PRO A 1 126 ? 4.649 -16.152 -32.608 1.00 61.84 126 PRO A N 1
ATOM 981 C CA . PRO A 1 126 ? 3.395 -16.435 -33.313 1.00 61.84 126 PRO A CA 1
ATOM 982 C C . PRO A 1 126 ? 3.618 -17.283 -34.580 1.00 61.84 126 PRO A C 1
ATOM 984 O O . PRO A 1 126 ? 3.092 -16.998 -35.652 1.00 61.84 126 PRO A O 1
ATOM 987 N N . TYR A 1 127 ? 4.419 -18.336 -34.457 1.00 62.53 127 TYR A N 1
ATOM 988 C CA . TYR A 1 127 ? 4.663 -19.355 -35.451 1.00 62.53 127 TYR A CA 1
ATOM 989 C C . TYR A 1 127 ? 4.083 -20.678 -34.937 1.00 62.53 127 TYR A C 1
ATOM 991 O O . TYR A 1 127 ? 4.335 -21.062 -33.787 1.00 62.53 127 TYR A O 1
ATOM 999 N N . PRO A 1 128 ? 3.308 -21.401 -35.761 1.00 60.53 128 PRO A N 1
ATOM 1000 C CA . PRO A 1 128 ? 2.885 -22.749 -35.414 1.00 60.53 128 PRO A CA 1
ATOM 1001 C C . PRO A 1 128 ? 4.131 -23.607 -35.153 1.00 60.53 128 PRO A C 1
ATOM 1003 O O . PRO A 1 128 ? 5.024 -23.681 -35.990 1.00 60.53 128 PRO A O 1
ATOM 1006 N N . GLY A 1 129 ? 4.218 -24.211 -33.964 1.00 68.38 129 GLY A N 1
ATOM 1007 C CA . GLY A 1 129 ? 5.390 -24.996 -33.567 1.00 68.38 129 GLY A CA 1
ATOM 1008 C C . GLY A 1 129 ? 6.588 -24.172 -33.079 1.00 68.38 129 GLY A C 1
ATOM 1009 O O . GLY A 1 129 ? 7.716 -24.612 -33.257 1.00 68.38 129 GLY A O 1
ATOM 1010 N N . ALA A 1 130 ? 6.381 -23.015 -32.433 1.00 65.44 130 ALA A N 1
ATOM 1011 C CA . ALA A 1 130 ? 7.455 -22.156 -31.904 1.00 65.44 130 ALA A CA 1
ATOM 1012 C C . ALA A 1 130 ? 8.542 -22.884 -31.077 1.00 65.44 130 ALA A C 1
ATOM 1014 O O . ALA A 1 130 ? 9.700 -22.477 -31.094 1.00 65.44 130 ALA A O 1
ATOM 1015 N N . ALA A 1 131 ? 8.196 -23.983 -30.394 1.00 70.38 131 ALA A N 1
ATOM 1016 C CA . ALA A 1 131 ? 9.145 -24.818 -29.648 1.00 70.38 131 ALA A CA 1
ATOM 1017 C C . ALA A 1 131 ? 10.112 -25.633 -30.536 1.00 70.38 131 ALA A C 1
ATOM 1019 O O . ALA A 1 131 ? 11.108 -26.153 -30.043 1.00 70.38 131 ALA A O 1
ATOM 1020 N N . SER A 1 132 ? 9.813 -25.765 -31.827 1.00 75.00 132 SER A N 1
ATOM 1021 C CA . SER A 1 132 ? 10.584 -26.517 -32.823 1.00 75.00 132 SER A CA 1
ATOM 1022 C C . SER A 1 132 ? 11.427 -25.612 -33.727 1.00 75.00 132 SER A C 1
ATOM 1024 O O . SER A 1 132 ? 12.074 -26.102 -34.650 1.00 75.00 132 SER A O 1
ATOM 1026 N N . ILE A 1 133 ? 11.432 -24.298 -33.477 1.00 77.06 133 ILE A N 1
ATOM 1027 C CA . ILE A 1 133 ? 12.234 -23.329 -34.227 1.00 77.06 133 ILE A CA 1
ATOM 1028 C C . ILE A 1 133 ? 13.645 -23.284 -33.641 1.00 77.06 133 ILE A C 1
ATOM 1030 O O . ILE A 1 133 ? 13.825 -23.119 -32.436 1.00 77.06 133 ILE A O 1
ATOM 1034 N N . MET A 1 134 ? 14.654 -23.390 -34.504 1.00 78.56 134 MET A N 1
ATOM 1035 C CA . MET A 1 134 ? 16.060 -23.360 -34.116 1.00 78.56 134 MET A CA 1
ATOM 1036 C C . MET A 1 134 ? 16.833 -22.394 -35.020 1.00 78.56 134 MET A C 1
ATOM 1038 O O . MET A 1 134 ? 16.662 -22.403 -36.237 1.00 78.56 134 MET A O 1
ATOM 1042 N N . LEU A 1 135 ? 17.679 -21.549 -34.426 1.00 81.50 135 LEU A N 1
ATOM 1043 C CA . LEU A 1 135 ? 18.51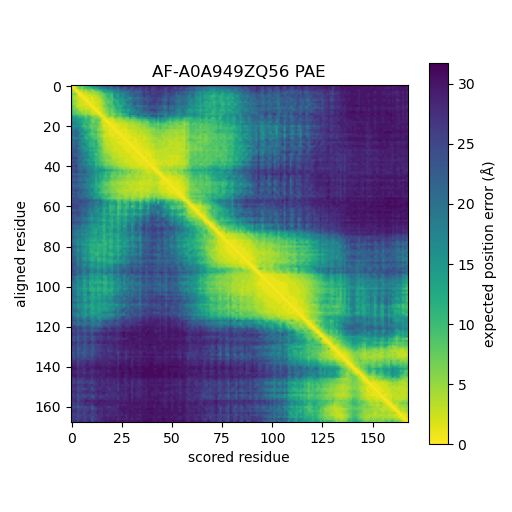4 -20.601 -35.165 1.00 81.50 135 LEU A CA 1
ATOM 1044 C C . LEU A 1 135 ? 19.792 -21.305 -35.646 1.00 81.50 135 LEU A C 1
ATOM 1046 O O . LEU A 1 135 ? 20.589 -21.754 -34.821 1.00 81.50 135 LEU A O 1
ATOM 1050 N N . LEU A 1 136 ? 20.003 -21.380 -36.964 1.00 76.62 136 LEU A N 1
ATOM 1051 C CA . LEU A 1 136 ? 21.281 -21.819 -37.525 1.00 76.62 136 LEU A CA 1
ATOM 1052 C C . LEU A 1 136 ? 22.248 -20.634 -37.610 1.00 76.62 136 LEU A C 1
ATOM 1054 O O . LEU A 1 136 ? 21.950 -19.611 -38.222 1.00 76.62 136 LEU A O 1
ATOM 1058 N N . LEU A 1 137 ? 23.420 -20.797 -37.002 1.00 76.31 137 LEU A N 1
ATOM 1059 C CA . LEU A 1 137 ? 24.520 -19.839 -37.043 1.00 76.31 137 LEU A CA 1
ATOM 1060 C C . LEU A 1 137 ? 25.740 -20.542 -37.635 1.00 76.31 137 LEU A C 1
ATOM 1062 O O . LEU A 1 137 ? 26.108 -21.627 -37.181 1.00 76.31 137 LEU A O 1
ATOM 1066 N N . GLU A 1 138 ? 26.380 -19.928 -38.627 1.00 74.62 138 GLU A N 1
ATOM 1067 C CA . GLU A 1 138 ? 27.631 -20.444 -39.175 1.00 74.62 138 GLU A CA 1
ATOM 1068 C C . GLU A 1 138 ? 28.801 -19.977 -38.297 1.00 74.62 138 GLU A C 1
ATOM 1070 O O . GLU A 1 138 ? 28.992 -18.788 -38.041 1.00 74.62 138 GLU A O 1
ATOM 1075 N N . GLN A 1 139 ? 29.610 -20.913 -37.809 1.00 68.56 139 GLN A N 1
ATOM 1076 C CA . GLN A 1 139 ? 30.863 -20.602 -37.119 1.00 68.56 139 GLN A CA 1
ATOM 1077 C C . GLN A 1 139 ? 31.993 -20.595 -38.148 1.00 68.56 139 GLN A C 1
ATOM 1079 O O . GLN A 1 139 ? 32.453 -21.652 -38.583 1.00 68.56 139 GLN A O 1
ATOM 1084 N N . LYS A 1 140 ? 32.443 -19.400 -38.551 1.00 68.88 140 LYS A N 1
ATOM 1085 C CA . LYS A 1 140 ? 33.545 -19.235 -39.504 1.00 68.88 140 LYS A CA 1
ATOM 1086 C C . LYS A 1 140 ? 34.807 -18.792 -38.769 1.00 68.88 140 LYS A C 1
ATOM 1088 O O . LYS A 1 140 ? 35.094 -17.602 -38.635 1.00 68.88 140 LYS A O 1
ATOM 1093 N N . GLY A 1 141 ? 35.577 -19.772 -38.297 1.00 73.31 141 GLY A N 1
ATOM 1094 C CA . GLY A 1 141 ? 36.727 -19.524 -37.425 1.00 73.31 141 GLY A CA 1
ATOM 1095 C C . GLY A 1 141 ? 36.275 -19.011 -36.056 1.00 73.31 141 GLY A C 1
ATOM 1096 O O . GLY A 1 141 ? 35.307 -19.519 -35.511 1.00 73.31 141 GLY A O 1
ATOM 1097 N N . ASP A 1 142 ? 36.948 -17.992 -35.519 1.00 72.50 142 ASP A N 1
ATOM 1098 C CA . ASP A 1 142 ? 36.671 -17.438 -34.178 1.00 72.50 142 ASP A CA 1
ATOM 1099 C C . ASP A 1 142 ? 35.617 -16.308 -34.187 1.00 72.50 142 ASP A C 1
ATOM 1101 O O . ASP A 1 142 ? 35.483 -15.530 -33.242 1.00 72.50 142 ASP A O 1
ATOM 1105 N N . ARG A 1 143 ? 34.892 -16.150 -35.304 1.00 61.00 143 ARG A N 1
ATOM 1106 C CA . ARG A 1 143 ? 33.836 -15.146 -35.459 1.00 61.00 143 ARG A CA 1
ATOM 1107 C C . ARG A 1 143 ? 32.547 -15.810 -35.939 1.00 61.00 143 ARG A C 1
ATOM 1109 O O . ARG A 1 143 ? 32.600 -16.621 -36.867 1.00 61.00 143 ARG A O 1
ATOM 1116 N N . PRO A 1 144 ? 31.386 -15.445 -35.367 1.00 60.88 144 PRO A N 1
ATOM 1117 C CA . PRO A 1 144 ? 30.111 -15.831 -35.951 1.00 60.88 144 PRO A CA 1
ATOM 1118 C C . PRO A 1 144 ? 30.029 -15.250 -37.370 1.00 60.88 144 PRO A C 1
ATOM 1120 O O . PRO A 1 144 ? 30.153 -14.039 -37.567 1.00 60.88 144 PRO A O 1
ATOM 1123 N N . GLY A 1 145 ? 29.901 -16.134 -38.356 1.00 66.50 145 GLY A N 1
ATOM 1124 C CA . GLY A 1 145 ? 29.682 -15.803 -39.756 1.00 66.50 145 GLY A CA 1
ATOM 1125 C C . GLY A 1 145 ? 28.188 -15.830 -40.069 1.00 66.50 145 GLY A C 1
ATOM 1126 O O . GLY A 1 145 ? 27.435 -16.623 -39.505 1.00 66.50 145 GLY A O 1
ATOM 1127 N N . GLY A 1 146 ? 27.741 -14.939 -40.951 1.00 68.19 146 GLY A N 1
ATOM 1128 C CA . GLY A 1 146 ? 26.398 -15.032 -41.518 1.00 68.19 146 GLY A CA 1
ATOM 1129 C C . GLY A 1 146 ? 26.357 -16.121 -42.587 1.00 68.19 146 GLY A C 1
ATOM 1130 O O . GLY A 1 146 ? 27.274 -16.191 -43.405 1.00 68.19 146 GLY A O 1
ATOM 1131 N N . ILE A 1 147 ? 25.290 -16.920 -42.595 1.00 74.25 147 ILE A N 1
ATOM 1132 C CA . ILE A 1 147 ? 25.019 -17.892 -43.659 1.00 74.25 147 ILE A CA 1
ATOM 1133 C C . ILE A 1 147 ? 24.814 -17.111 -44.959 1.00 74.25 147 ILE A C 1
ATOM 1135 O O . ILE A 1 147 ? 23.958 -16.226 -45.028 1.00 74.25 147 ILE A O 1
ATOM 1139 N N . ASN A 1 148 ? 25.610 -17.404 -45.987 1.00 79.69 148 ASN A N 1
ATOM 1140 C CA . ASN A 1 148 ? 25.414 -16.788 -47.298 1.00 79.69 148 ASN A CA 1
ATOM 1141 C C . ASN A 1 148 ? 24.299 -17.505 -48.087 1.00 79.69 148 ASN A C 1
ATOM 1143 O O . ASN A 1 148 ? 23.859 -18.600 -47.742 1.00 79.69 148 ASN A O 1
ATOM 1147 N N . PHE A 1 149 ? 23.838 -16.887 -49.177 1.00 77.94 149 PHE A N 1
ATOM 1148 C CA . PHE A 1 149 ? 22.727 -17.419 -49.974 1.00 77.94 149 PHE A CA 1
ATOM 1149 C C . PHE A 1 149 ? 22.993 -18.821 -50.557 1.00 77.94 149 PHE A C 1
ATOM 1151 O O . PHE A 1 149 ? 22.069 -19.628 -50.657 1.00 77.94 149 PHE A O 1
ATOM 1158 N N . ALA A 1 150 ? 24.240 -19.131 -50.922 1.00 81.75 150 ALA A N 1
ATOM 1159 C CA . ALA A 1 150 ? 24.592 -20.442 -51.465 1.00 81.75 150 ALA A CA 1
ATOM 1160 C C . ALA A 1 150 ? 24.513 -21.533 -50.386 1.00 81.75 150 ALA A C 1
ATOM 1162 O O . ALA A 1 150 ? 23.974 -22.611 -50.638 1.00 81.75 150 ALA A O 1
ATOM 1163 N N . ASP A 1 151 ? 24.976 -21.225 -49.174 1.00 80.88 151 ASP A N 1
ATOM 1164 C CA . ASP A 1 151 ? 24.891 -22.132 -48.029 1.00 80.88 151 ASP A CA 1
ATOM 1165 C C . ASP A 1 151 ? 23.436 -22.356 -47.604 1.00 80.88 151 ASP A C 1
ATOM 1167 O O . ASP A 1 151 ? 23.040 -23.494 -47.354 1.00 80.88 151 ASP A O 1
ATOM 1171 N N . TYR A 1 152 ? 22.604 -21.307 -47.618 1.00 81.69 152 TYR A N 1
ATOM 1172 C CA . TYR A 1 152 ? 21.159 -21.440 -47.411 1.00 81.69 152 TYR A CA 1
ATOM 1173 C C . TYR A 1 152 ? 20.532 -22.417 -48.411 1.00 81.69 152 TYR A C 1
ATOM 1175 O O . TYR A 1 152 ? 19.837 -23.343 -47.997 1.00 81.69 152 TYR A O 1
ATOM 1183 N N . HIS A 1 153 ? 20.796 -22.245 -49.710 1.00 83.31 153 HIS A N 1
ATOM 1184 C CA . HIS A 1 153 ? 20.218 -23.103 -50.746 1.00 83.31 153 HIS A CA 1
ATOM 1185 C C . HIS A 1 153 ? 20.663 -24.561 -50.578 1.00 83.31 153 HIS A C 1
ATOM 1187 O O . HIS A 1 153 ? 19.846 -25.477 -50.638 1.00 83.31 153 HIS A O 1
ATOM 1193 N N . GLY A 1 154 ? 21.947 -24.777 -50.277 1.00 83.38 154 GLY A N 1
ATOM 1194 C CA . GLY A 1 154 ? 22.487 -26.112 -50.032 1.00 83.38 154 GLY A CA 1
ATOM 1195 C C . GLY A 1 154 ? 21.889 -26.790 -48.797 1.00 83.38 154 GLY A C 1
ATOM 1196 O O . GLY A 1 154 ? 21.637 -27.996 -48.821 1.00 83.38 154 GLY A O 1
ATOM 1197 N N . ILE A 1 155 ? 21.638 -26.034 -47.724 1.00 83.12 155 ILE A N 1
ATOM 1198 C CA . ILE A 1 155 ? 20.980 -26.544 -46.514 1.00 83.12 155 ILE A CA 1
ATOM 1199 C C . ILE A 1 155 ? 19.500 -26.830 -46.792 1.00 83.12 155 ILE A C 1
ATOM 1201 O O . ILE A 1 155 ? 19.017 -27.895 -46.414 1.00 83.12 155 ILE A O 1
ATOM 1205 N N . ALA A 1 156 ? 18.796 -25.928 -47.478 1.00 83.44 156 ALA A N 1
ATOM 1206 C CA . ALA A 1 156 ? 17.379 -26.078 -47.798 1.00 83.44 156 ALA A CA 1
ATOM 1207 C C . ALA A 1 156 ? 17.106 -27.304 -48.685 1.00 83.44 156 ALA A C 1
ATOM 1209 O O . ALA A 1 156 ? 16.134 -28.016 -48.456 1.00 83.44 156 ALA A O 1
ATOM 1210 N N . GLU A 1 157 ? 17.979 -27.596 -49.653 1.00 83.81 157 GLU A N 1
ATOM 1211 C CA . GLU A 1 157 ? 17.809 -28.747 -50.551 1.00 83.81 157 GLU A CA 1
ATOM 1212 C C . GLU A 1 157 ? 18.210 -30.088 -49.927 1.00 83.81 157 GLU A C 1
ATOM 1214 O O . GLU A 1 157 ? 17.692 -31.134 -50.320 1.00 83.81 157 GLU A O 1
ATOM 1219 N N . ARG A 1 158 ? 19.164 -30.091 -48.987 1.00 83.12 158 ARG A N 1
ATOM 1220 C CA . ARG A 1 158 ? 19.756 -31.332 -48.450 1.00 83.12 158 ARG A CA 1
ATOM 1221 C C . ARG A 1 158 ? 19.311 -31.679 -47.036 1.00 83.12 158 ARG A C 1
ATOM 1223 O O . ARG A 1 158 ? 19.598 -32.783 -46.572 1.00 83.12 158 ARG A O 1
ATOM 1230 N N . SER A 1 159 ? 18.659 -30.759 -46.333 1.00 82.06 159 SER A N 1
ATOM 1231 C CA . SER A 1 159 ? 18.183 -31.000 -44.976 1.00 82.06 159 SER A CA 1
ATOM 1232 C C . SER A 1 159 ? 17.033 -32.007 -44.970 1.00 82.06 159 SER A C 1
ATOM 1234 O O . SER A 1 159 ? 16.005 -31.792 -45.600 1.00 82.06 159 SER A O 1
ATOM 1236 N N . GLN A 1 160 ? 17.190 -33.081 -44.195 1.00 79.50 160 GLN A N 1
ATOM 1237 C CA . GLN A 1 160 ? 16.119 -34.041 -43.887 1.00 79.50 160 GLN A CA 1
ATOM 1238 C C . GLN A 1 160 ? 15.707 -34.011 -42.408 1.00 79.50 160 GLN A C 1
ATOM 1240 O O . GLN A 1 160 ? 14.762 -34.687 -42.014 1.00 79.50 160 GLN A O 1
ATOM 1245 N N . SER A 1 161 ? 16.423 -33.243 -41.582 1.00 83.12 161 SER A N 1
ATOM 1246 C CA . SER A 1 161 ? 16.197 -33.157 -40.134 1.00 83.12 161 SER A CA 1
ATOM 1247 C C . SER A 1 161 ? 15.239 -32.029 -39.741 1.00 83.12 161 SER A C 1
ATOM 1249 O O . SER A 1 161 ? 14.769 -32.004 -38.607 1.00 83.12 161 SER A O 1
ATOM 1251 N N . PHE A 1 162 ? 14.974 -31.092 -40.656 1.00 82.62 162 PHE A N 1
ATOM 1252 C CA . PHE A 1 162 ? 14.104 -29.935 -40.449 1.00 82.62 162 PHE A CA 1
ATOM 1253 C C . PHE A 1 162 ? 12.943 -29.974 -41.443 1.00 82.62 162 PHE A C 1
ATOM 1255 O O . PHE A 1 162 ? 13.159 -30.256 -42.619 1.00 82.62 162 PHE A O 1
ATOM 1262 N N . ASP A 1 163 ? 11.739 -29.649 -40.971 1.00 80.94 163 ASP A N 1
ATOM 1263 C CA . ASP A 1 163 ? 10.507 -29.619 -41.779 1.00 80.94 163 ASP A CA 1
ATOM 1264 C C . ASP A 1 163 ? 10.494 -28.442 -42.782 1.00 80.94 163 ASP A C 1
ATOM 1266 O O . ASP A 1 163 ? 9.800 -28.460 -43.794 1.00 80.94 163 ASP A O 1
ATOM 1270 N N . GLY A 1 164 ? 11.313 -27.416 -42.525 1.00 80.62 164 GLY A N 1
ATOM 1271 C CA . GLY A 1 164 ? 11.535 -26.282 -43.416 1.00 80.62 164 GLY A CA 1
ATOM 1272 C C . GLY A 1 164 ? 12.702 -25.410 -42.952 1.00 80.62 164 GLY A C 1
ATOM 1273 O O . GLY A 1 164 ? 13.078 -25.425 -41.780 1.00 80.62 164 GLY A O 1
ATOM 1274 N N . VAL A 1 165 ? 13.283 -24.646 -43.880 1.00 82.56 165 VAL A N 1
ATOM 1275 C CA . VAL A 1 165 ? 14.380 -23.702 -43.618 1.00 82.56 165 VAL A CA 1
ATOM 1276 C C . VAL A 1 165 ? 13.975 -22.342 -44.175 1.00 82.56 165 VAL A C 1
ATOM 1278 O O . VAL A 1 165 ? 13.496 -22.255 -45.302 1.00 82.56 165 VAL A O 1
ATOM 1281 N N . ALA A 1 166 ? 14.157 -21.284 -43.387 1.00 77.56 166 ALA A N 1
ATOM 1282 C CA . ALA A 1 166 ? 13.847 -19.912 -43.776 1.00 77.56 166 ALA A CA 1
ATOM 1283 C C . ALA A 1 166 ? 15.038 -18.995 -43.471 1.00 77.56 166 ALA A C 1
ATOM 1285 O O . ALA A 1 166 ? 15.759 -19.213 -42.497 1.00 77.56 166 ALA A O 1
ATOM 1286 N N . ALA A 1 167 ? 15.228 -17.972 -44.304 1.00 77.12 167 ALA A N 1
ATOM 1287 C CA . ALA A 1 167 ? 16.208 -16.906 -44.111 1.00 77.12 167 ALA A CA 1
ATOM 1288 C C . ALA A 1 167 ? 15.485 -15.557 -43.945 1.00 77.12 167 ALA A C 1
ATOM 1290 O O . ALA A 1 167 ? 14.394 -15.378 -44.493 1.00 77.12 167 ALA A O 1
ATOM 1291 N N . MET A 1 168 ? 16.085 -14.639 -43.181 1.00 63.31 168 MET A N 1
ATOM 1292 C CA . MET A 1 168 ? 15.608 -13.266 -42.955 1.00 63.31 168 MET A CA 1
ATOM 1293 C C . MET A 1 168 ? 16.512 -12.262 -43.666 1.00 63.31 168 MET A C 1
ATOM 1295 O O . MET A 1 168 ? 17.740 -12.504 -43.685 1.00 63.31 168 MET A O 1
#

Sequence (168 aa):
MNTPARFLRKVALAFRRNRFQQDLDEEMALHRELSAGELEADGLAAEEARFAAARQFGNARRLREESVDIVGFRFETAMQDLRYAARQLRQNAGFATAAIVVLALGIGATTAIFSAVNPILFEPLPYPGAASIMLLLEQKGDRPGGINFADYHGIAERSQSFDGVAAM

pLDDT: mean 76.05, std 12.19, range [45.06, 97.06]

Foldseek 3Di:
DDVVVVVVVLVVCLVCVVVVVVVLVVVLVVQLVVQLVVVVVVPDDSVVSSVVSVVVSPPPVVVVCVPCVPRNVVVVVVVVVVVVVVVVCVVVVVVNVVVVVVVCCVVVVVVVVCVVVCCVPPNQPPDVPSVQDDDDWDDDDPDTDDQDPVNQVVCQVPDPPDPGDDDD

Solvent-accessible surface area (backbone atoms only — not comparable to full-atom values): 9895 Å² total; per-residue (Å²): 136,64,66,66,62,57,49,53,50,50,56,51,48,61,75,36,46,72,56,52,53,50,53,50,54,50,53,56,51,52,53,41,52,51,45,17,52,52,36,33,73,74,67,39,55,69,67,59,12,44,58,46,25,62,57,69,61,52,71,57,67,56,63,49,49,73,68,46,53,77,61,49,54,56,50,57,49,51,52,51,50,50,53,49,51,54,51,51,39,64,73,43,44,70,63,43,50,53,52,49,50,53,49,50,50,54,55,47,50,56,49,49,51,51,65,59,44,42,60,73,75,69,42,75,58,98,47,94,61,48,90,75,66,79,88,87,74,39,74,57,78,99,41,85,35,79,77,48,73,67,58,49,52,54,47,58,76,66,52,82,90,54,100,73,77,86,86,134